Protein AF-A0A7S0MCA2-F1 (afdb_monomer)

Nearest PDB structures (foldseek):
  7a0g-assembly1_DDD  TM=4.389E-01  e=3.766E+00  Serratia marcescens
  7a0g-assembly1_HHH  TM=4.674E-01  e=3.990E+00  Serratia marcescens
  3tul-assembly5_B  TM=3.623E-01  e=2.823E+00  Salmonella enterica subsp. enterica serovar Typhimurium

Structure (mmCIF, N/CA/C/O backbone):
data_AF-A0A7S0MCA2-F1
#
_entry.id   AF-A0A7S0MCA2-F1
#
loop_
_atom_site.group_PDB
_atom_site.id
_atom_site.type_symbol
_atom_site.label_atom_id
_atom_site.label_alt_id
_atom_site.label_comp_id
_atom_site.label_asym_id
_atom_site.label_entity_id
_atom_site.label_seq_id
_atom_site.pdbx_PDB_ins_code
_atom_site.Cartn_x
_atom_site.Cartn_y
_atom_site.Cartn_z
_atom_site.occupancy
_atom_site.B_iso_or_equiv
_atom_site.auth_seq_id
_atom_site.auth_comp_id
_atom_site.auth_asym_id
_atom_site.auth_atom_id
_atom_site.pdbx_PDB_model_num
ATOM 1 N N . GLN A 1 1 ? 22.000 2.066 -23.999 1.00 53.53 1 GLN A N 1
ATOM 2 C CA . GLN A 1 1 ? 20.662 1.811 -23.410 1.00 53.53 1 GLN A CA 1
ATOM 3 C C . GLN A 1 1 ? 20.721 1.277 -21.974 1.00 53.53 1 GLN A C 1
ATOM 5 O O . GLN A 1 1 ? 19.883 1.700 -21.190 1.00 53.53 1 GLN A O 1
ATOM 10 N N . SER A 1 2 ? 21.703 0.448 -21.580 1.00 63.38 2 SER A N 1
ATOM 11 C CA . SER A 1 2 ? 21.711 -0.187 -20.243 1.00 63.38 2 SER A CA 1
ATOM 12 C C . SER A 1 2 ? 21.835 0.778 -19.054 1.00 63.38 2 SER A C 1
ATOM 14 O O . SER A 1 2 ? 21.139 0.603 -18.065 1.00 63.38 2 SER A O 1
ATOM 16 N N . HIS A 1 3 ? 22.626 1.852 -19.151 1.00 59.38 3 HIS A N 1
ATOM 17 C CA . HIS A 1 3 ? 22.835 2.763 -18.013 1.00 59.38 3 HIS A CA 1
ATOM 18 C C . HIS A 1 3 ? 21.582 3.565 -17.603 1.00 59.38 3 HIS A C 1
ATOM 20 O O . HIS A 1 3 ? 21.396 3.868 -16.427 1.00 59.38 3 HIS A O 1
ATOM 26 N N . ARG A 1 4 ? 20.698 3.903 -18.557 1.00 59.75 4 ARG A N 1
ATOM 27 C CA . ARG A 1 4 ? 19.414 4.561 -18.239 1.00 59.75 4 ARG A CA 1
ATOM 28 C C . ARG A 1 4 ? 18.444 3.591 -17.568 1.00 59.75 4 ARG A C 1
ATOM 30 O O . ARG A 1 4 ? 17.794 3.989 -16.613 1.00 59.75 4 ARG A O 1
ATOM 37 N N . ILE A 1 5 ? 18.407 2.343 -18.039 1.00 61.41 5 ILE A N 1
ATOM 38 C CA . ILE A 1 5 ? 17.565 1.276 -17.482 1.00 61.41 5 ILE A CA 1
ATOM 39 C C . ILE A 1 5 ? 18.000 0.955 -16.045 1.00 61.41 5 ILE A C 1
ATOM 41 O O . ILE A 1 5 ? 17.169 0.935 -15.146 1.00 61.41 5 ILE A O 1
ATOM 45 N N . PHE A 1 6 ? 19.308 0.833 -15.808 1.00 63.94 6 PHE A N 1
ATOM 46 C CA . PHE A 1 6 ? 19.867 0.595 -14.476 1.00 63.94 6 PHE A CA 1
ATOM 47 C C . PHE A 1 6 ? 19.553 1.732 -13.487 1.00 63.94 6 PHE A C 1
ATOM 49 O O . PHE A 1 6 ? 19.153 1.494 -12.351 1.00 63.94 6 PHE A O 1
ATOM 56 N N . LYS A 1 7 ? 19.673 2.995 -13.922 1.00 60.16 7 LYS A N 1
ATOM 57 C CA . LYS A 1 7 ? 19.308 4.149 -13.083 1.00 60.16 7 LYS A CA 1
ATOM 58 C C . LYS A 1 7 ? 17.810 4.221 -12.793 1.00 60.16 7 LYS A C 1
ATOM 60 O O . LYS A 1 7 ? 17.446 4.551 -11.667 1.00 60.16 7 LYS A O 1
ATOM 65 N N . SER A 1 8 ? 16.955 3.934 -13.780 1.00 61.09 8 SER A N 1
ATOM 66 C CA . SER A 1 8 ? 15.509 3.880 -13.545 1.00 61.09 8 SER A CA 1
ATOM 67 C C . SER A 1 8 ? 15.150 2.759 -12.578 1.00 61.09 8 SER A C 1
ATOM 69 O O . SER A 1 8 ? 14.371 2.991 -11.668 1.00 61.09 8 SER A O 1
ATOM 71 N N . GLU A 1 9 ? 15.779 1.592 -12.704 1.00 78.19 9 GLU A N 1
ATOM 72 C CA . GLU A 1 9 ? 15.561 0.455 -11.809 1.00 78.19 9 GLU A CA 1
ATOM 73 C C . GLU A 1 9 ? 15.936 0.795 -10.361 1.00 78.19 9 GLU A C 1
ATOM 75 O O . GLU A 1 9 ? 15.134 0.586 -9.453 1.00 78.19 9 GLU A O 1
ATOM 80 N N . LEU A 1 10 ? 17.105 1.407 -10.142 1.00 81.12 10 LEU A N 1
ATOM 81 C CA . LEU A 1 10 ? 17.538 1.825 -8.808 1.00 81.12 10 LEU A CA 1
ATOM 82 C C . LEU A 1 10 ? 16.597 2.874 -8.197 1.00 81.12 10 LEU A C 1
ATOM 84 O O . LEU A 1 10 ? 16.244 2.779 -7.022 1.00 81.12 10 LEU A O 1
ATOM 88 N N . ALA A 1 11 ? 16.166 3.860 -8.989 1.00 83.75 11 ALA A N 1
ATOM 89 C CA . ALA A 1 11 ? 15.225 4.880 -8.534 1.00 83.75 11 ALA A CA 1
ATOM 90 C C . ALA A 1 11 ? 13.852 4.278 -8.189 1.00 83.75 11 ALA A C 1
ATOM 92 O O . ALA A 1 11 ? 13.280 4.615 -7.153 1.00 83.75 11 ALA A O 1
ATOM 93 N N . THR A 1 12 ? 13.339 3.358 -9.011 1.00 83.62 12 THR A N 1
ATOM 94 C CA . THR A 1 12 ? 12.075 2.658 -8.748 1.00 83.62 12 THR A CA 1
ATOM 95 C C . THR A 1 12 ? 12.170 1.791 -7.495 1.00 83.62 12 THR A C 1
ATOM 97 O O . THR A 1 12 ? 11.260 1.843 -6.670 1.00 83.62 12 THR A O 1
ATOM 100 N N . ARG A 1 13 ? 13.280 1.065 -7.293 1.00 85.62 13 ARG A N 1
ATOM 101 C CA . ARG A 1 13 ? 13.533 0.284 -6.069 1.00 85.62 13 ARG A CA 1
ATOM 102 C C . ARG A 1 13 ? 13.569 1.179 -4.834 1.00 85.62 13 ARG A C 1
ATOM 104 O O . ARG A 1 13 ? 12.876 0.899 -3.865 1.00 85.62 13 ARG A O 1
ATOM 111 N N . ALA A 1 14 ? 14.299 2.295 -4.883 1.00 88.62 14 ALA A N 1
ATOM 112 C CA . ALA A 1 14 ? 14.367 3.239 -3.768 1.00 88.62 14 ALA A CA 1
ATOM 113 C C . ALA A 1 14 ? 12.988 3.828 -3.416 1.00 88.62 14 ALA A C 1
ATOM 115 O O . ALA A 1 14 ? 12.599 3.836 -2.249 1.00 88.62 14 ALA A O 1
ATOM 116 N N . LEU A 1 15 ? 12.222 4.275 -4.419 1.00 90.06 15 LEU A N 1
ATOM 117 C CA . LEU A 1 15 ? 10.869 4.809 -4.221 1.00 90.06 15 LEU A CA 1
ATOM 118 C C . LEU A 1 15 ? 9.911 3.757 -3.654 1.00 90.06 15 LEU A C 1
ATOM 120 O O . LEU A 1 15 ? 9.136 4.057 -2.748 1.00 90.06 15 LEU A O 1
ATOM 124 N N . SER A 1 16 ? 9.983 2.530 -4.166 1.00 89.50 16 SER A N 1
ATOM 125 C CA . SER A 1 16 ? 9.184 1.397 -3.703 1.00 89.50 16 SER A CA 1
ATOM 126 C C . SER A 1 16 ? 9.511 1.029 -2.250 1.00 89.50 16 SER A C 1
ATOM 128 O O . SER A 1 16 ? 8.599 0.864 -1.443 1.00 89.50 16 SER A O 1
ATOM 130 N N . THR A 1 17 ? 10.789 1.031 -1.862 1.00 91.88 17 THR A N 1
ATOM 131 C CA . THR A 1 17 ? 11.219 0.818 -0.470 1.00 91.88 17 THR A CA 1
ATOM 132 C C . THR A 1 17 ? 10.704 1.915 0.464 1.00 91.88 17 THR A C 1
ATOM 134 O O . THR A 1 17 ? 10.162 1.614 1.525 1.00 91.88 17 THR A O 1
ATOM 137 N N . VAL A 1 18 ? 10.816 3.192 0.080 1.00 93.00 18 VAL A N 1
ATOM 138 C CA . VAL A 1 18 ? 10.289 4.310 0.888 1.00 93.00 18 VAL A CA 1
ATOM 139 C C . VAL A 1 18 ? 8.773 4.196 1.059 1.00 93.00 18 VAL A C 1
ATOM 141 O O . VAL A 1 18 ? 8.264 4.346 2.171 1.00 93.00 18 VAL A O 1
ATOM 144 N N . HIS A 1 19 ? 8.051 3.889 -0.020 1.00 93.94 19 HIS A N 1
ATOM 145 C CA . HIS A 1 19 ? 6.610 3.652 0.021 1.00 93.94 19 HIS A CA 1
ATOM 146 C C . HIS A 1 19 ? 6.247 2.510 0.982 1.00 93.94 19 HIS A C 1
ATOM 148 O O . HIS A 1 19 ? 5.382 2.697 1.841 1.00 93.94 19 HIS A O 1
ATOM 154 N N . ALA A 1 20 ? 6.940 1.373 0.888 1.00 93.44 20 ALA A N 1
ATOM 155 C CA . ALA A 1 20 ? 6.716 0.215 1.747 1.00 93.44 20 ALA A CA 1
ATOM 156 C C . ALA A 1 20 ? 6.893 0.557 3.234 1.00 93.44 20 ALA A C 1
ATOM 158 O O . ALA A 1 20 ? 6.032 0.216 4.045 1.00 93.44 20 ALA A O 1
ATOM 159 N N . ILE A 1 21 ? 7.948 1.301 3.595 1.00 94.62 21 ILE A N 1
ATOM 160 C CA . ILE A 1 21 ? 8.180 1.751 4.979 1.00 94.62 21 ILE A CA 1
ATOM 161 C C . ILE A 1 21 ? 7.014 2.610 5.472 1.00 94.62 21 ILE A C 1
ATOM 163 O O . ILE A 1 21 ? 6.462 2.350 6.543 1.00 94.62 21 ILE A O 1
ATOM 167 N N . ILE A 1 22 ? 6.621 3.623 4.694 1.00 94.75 22 ILE A N 1
ATOM 168 C CA . ILE A 1 22 ? 5.549 4.556 5.069 1.00 94.75 22 ILE A CA 1
ATOM 169 C C . ILE A 1 22 ? 4.227 3.806 5.271 1.00 94.75 22 ILE A C 1
ATOM 171 O O . ILE A 1 22 ? 3.518 4.055 6.249 1.00 94.75 22 ILE A O 1
ATOM 175 N N . CYS A 1 23 ? 3.904 2.876 4.375 1.00 93.50 23 CYS A N 1
ATOM 176 C CA . CYS A 1 23 ? 2.636 2.154 4.400 1.00 93.50 23 CYS A CA 1
ATOM 177 C C . CYS A 1 23 ? 2.593 1.098 5.498 1.00 93.50 23 CYS A C 1
ATOM 179 O O . CYS A 1 23 ? 1.593 1.024 6.207 1.00 93.50 23 CYS A O 1
ATOM 181 N N . CYS A 1 24 ? 3.683 0.358 5.713 1.00 94.69 24 CYS A N 1
ATOM 182 C CA . CYS A 1 24 ? 3.781 -0.593 6.819 1.00 94.69 24 CYS A CA 1
ATOM 183 C C . CYS A 1 24 ? 3.701 0.117 8.170 1.00 94.69 24 CYS A C 1
ATOM 185 O O . CYS A 1 24 ? 2.961 -0.322 9.050 1.00 94.69 24 CYS A O 1
ATOM 187 N N . PHE A 1 25 ? 4.399 1.247 8.325 1.00 95.25 25 PHE A N 1
ATOM 188 C CA . PHE A 1 25 ? 4.308 2.059 9.537 1.00 95.25 25 PHE A CA 1
ATOM 189 C C . PHE A 1 25 ? 2.879 2.558 9.766 1.00 95.25 25 PHE A C 1
ATOM 191 O O . PHE A 1 25 ? 2.336 2.414 10.860 1.00 95.25 25 PHE A O 1
ATOM 198 N N . GLY A 1 26 ? 2.246 3.109 8.731 1.00 95.12 26 GLY A N 1
ATOM 199 C CA . GLY A 1 26 ? 0.877 3.602 8.810 1.00 95.12 26 GLY A CA 1
ATOM 200 C C . GLY A 1 26 ? -0.151 2.520 9.117 1.00 95.12 26 GLY A C 1
ATOM 201 O O . GLY A 1 26 ? -1.028 2.718 9.962 1.00 95.12 26 GLY A O 1
ATOM 202 N N . ALA A 1 27 ? -0.022 1.359 8.478 1.00 95.31 27 ALA A N 1
ATOM 203 C CA . ALA A 1 27 ? -0.866 0.197 8.710 1.00 95.31 27 ALA A CA 1
ATOM 204 C C . ALA A 1 27 ? -0.708 -0.335 10.137 1.00 95.31 27 ALA A C 1
ATOM 206 O O . ALA A 1 27 ? -1.709 -0.476 10.838 1.00 95.31 27 ALA A O 1
ATOM 207 N N . ALA A 1 28 ? 0.528 -0.541 10.602 1.00 95.38 28 ALA A N 1
ATOM 208 C CA . ALA A 1 28 ? 0.805 -0.976 11.969 1.00 95.38 28 ALA A CA 1
ATOM 209 C C . ALA A 1 28 ? 0.263 0.032 12.991 1.00 95.38 28 ALA A C 1
ATOM 211 O O . ALA A 1 28 ? -0.471 -0.343 13.904 1.00 95.38 28 ALA A O 1
ATOM 212 N N . ARG A 1 29 ? 0.542 1.329 12.803 1.00 94.81 29 ARG A N 1
ATOM 213 C CA . ARG A 1 29 ? 0.018 2.399 13.664 1.00 94.81 29 ARG A CA 1
ATOM 214 C C . ARG A 1 29 ? -1.502 2.335 13.760 1.00 94.81 29 ARG A C 1
ATOM 216 O O . ARG A 1 29 ? -2.045 2.449 14.852 1.00 94.81 29 ARG A O 1
ATOM 223 N N . THR A 1 30 ? -2.181 2.168 12.630 1.00 94.19 30 THR A N 1
ATOM 224 C CA . THR A 1 30 ? -3.644 2.132 12.596 1.00 94.19 30 THR A CA 1
ATOM 225 C C . THR A 1 30 ? -4.176 0.881 13.300 1.00 94.19 30 THR A C 1
ATOM 227 O O . THR A 1 30 ? -5.029 1.000 14.170 1.00 94.19 30 THR A O 1
ATOM 230 N N . LEU A 1 31 ? -3.631 -0.300 13.004 1.00 94.31 31 LEU A N 1
ATOM 231 C CA . LEU A 1 31 ? -4.092 -1.563 13.591 1.00 94.31 31 LEU A CA 1
ATOM 232 C C . LEU A 1 31 ? -3.867 -1.647 15.107 1.00 94.31 31 LEU A C 1
ATOM 234 O O . LEU A 1 31 ? -4.722 -2.173 15.815 1.00 94.31 31 LEU A O 1
ATOM 238 N N . TYR A 1 32 ? -2.740 -1.137 15.612 1.00 93.56 32 TYR A N 1
ATOM 239 C CA . TYR A 1 32 ? -2.402 -1.242 17.035 1.00 93.56 32 TYR A CA 1
ATOM 240 C C . TYR A 1 32 ? -2.953 -0.100 17.894 1.00 93.56 32 TYR A C 1
ATOM 242 O O . TYR A 1 32 ? -3.158 -0.297 19.093 1.00 93.56 32 TYR A O 1
ATOM 250 N N . LEU A 1 33 ? -3.179 1.089 17.323 1.00 94.00 33 LEU A N 1
ATOM 251 C CA . LEU A 1 33 ? -3.612 2.261 18.094 1.00 94.00 33 LEU A CA 1
ATOM 252 C C . LEU A 1 33 ? -5.091 2.612 17.902 1.00 94.00 33 LEU A C 1
ATOM 254 O O . LEU A 1 33 ? -5.674 3.230 18.792 1.00 94.00 33 LEU A O 1
ATOM 258 N N . ASP A 1 34 ? -5.717 2.216 16.792 1.00 91.50 34 ASP A N 1
ATOM 259 C CA . ASP A 1 34 ? -7.129 2.494 16.524 1.00 91.50 34 ASP A CA 1
ATOM 260 C C . ASP A 1 34 ? -8.011 1.306 16.926 1.00 91.50 34 ASP A C 1
ATOM 262 O O . ASP A 1 34 ? -8.417 0.472 16.113 1.00 91.50 34 ASP A O 1
ATOM 266 N N . LYS A 1 35 ? -8.302 1.214 18.230 1.00 88.75 35 LYS A N 1
ATOM 267 C CA . LYS A 1 35 ? -9.080 0.104 18.806 1.00 88.75 35 LYS A CA 1
ATOM 268 C C . LYS A 1 35 ? -10.450 -0.066 18.151 1.00 88.75 35 LYS A C 1
ATOM 270 O O . LYS A 1 35 ? -10.944 -1.191 18.096 1.00 88.75 35 LYS A O 1
ATOM 275 N N . ALA A 1 36 ? -11.041 1.003 17.621 1.00 86.75 36 ALA A N 1
ATOM 276 C CA . ALA A 1 36 ? -12.359 0.939 17.007 1.00 86.75 36 ALA A CA 1
ATOM 277 C C . ALA A 1 36 ? -12.376 0.042 15.755 1.00 86.75 36 ALA A C 1
ATOM 279 O O . ALA A 1 36 ? -13.338 -0.696 15.550 1.00 86.75 36 ALA A O 1
ATOM 280 N N . LEU A 1 37 ? -11.273 -0.008 14.995 1.00 89.44 37 LEU A N 1
ATOM 281 C CA . LEU A 1 37 ? -11.121 -0.944 13.872 1.00 89.44 37 LEU A CA 1
ATOM 282 C C . LEU A 1 37 ? -11.040 -2.409 14.313 1.00 89.44 37 LEU A C 1
ATOM 284 O O . LEU A 1 37 ? -11.386 -3.293 13.540 1.00 89.44 37 LEU A O 1
ATOM 288 N N . SER A 1 38 ? -10.564 -2.688 15.528 1.00 88.62 38 SER A N 1
ATOM 289 C CA . SER A 1 38 ? -10.541 -4.058 16.062 1.00 88.62 38 SER A CA 1
ATOM 290 C C . SER A 1 38 ? -11.900 -4.499 16.612 1.00 88.62 38 SER A C 1
ATOM 292 O O . SER A 1 38 ? -12.190 -5.690 16.640 1.00 88.62 38 SER A O 1
ATOM 294 N N . THR A 1 39 ? -12.734 -3.545 17.040 1.00 90.94 39 THR A N 1
ATOM 295 C CA . THR A 1 39 ? -14.091 -3.808 17.539 1.00 90.94 39 THR A CA 1
ATOM 296 C C . THR A 1 39 ? -15.078 -4.054 16.398 1.00 90.94 39 THR A C 1
ATOM 298 O O . THR A 1 39 ? -15.917 -4.942 16.508 1.00 90.94 39 THR A O 1
ATOM 301 N N . ASP A 1 40 ? -14.958 -3.312 15.295 1.00 90.88 40 ASP A N 1
ATOM 302 C CA . ASP A 1 40 ? -15.714 -3.543 14.061 1.00 90.88 40 ASP A CA 1
ATOM 303 C C . ASP A 1 40 ? -14.776 -3.438 12.851 1.00 90.88 40 ASP A C 1
ATOM 305 O O . ASP A 1 40 ? -14.493 -2.360 12.324 1.00 90.88 40 ASP A O 1
ATOM 309 N N . SER A 1 41 ? -14.274 -4.593 12.416 1.00 90.50 41 SER A N 1
ATOM 310 C CA . SER A 1 41 ? -13.267 -4.701 11.357 1.00 90.50 41 SER A CA 1
ATOM 311 C C . SER A 1 41 ? -13.813 -4.479 9.947 1.00 90.50 41 SER A C 1
ATOM 313 O O . SER A 1 41 ? -13.036 -4.255 9.011 1.00 90.50 41 SER A O 1
ATOM 315 N N . LEU A 1 42 ? -15.134 -4.543 9.766 1.00 91.38 42 LEU A N 1
ATOM 316 C CA . LEU A 1 42 ? -15.768 -4.456 8.453 1.00 91.38 42 LEU A CA 1
ATOM 317 C C . LEU A 1 42 ? -16.219 -3.034 8.145 1.00 91.38 42 LEU A C 1
ATOM 319 O O . LEU A 1 42 ? -15.945 -2.536 7.049 1.00 91.38 42 LEU A O 1
ATOM 323 N N . TRP A 1 43 ? -16.887 -2.380 9.092 1.00 92.44 43 TRP A N 1
ATOM 324 C CA . TRP A 1 43 ? -17.597 -1.128 8.822 1.00 92.44 43 TRP A CA 1
ATOM 325 C C . TRP A 1 43 ? -16.946 0.086 9.457 1.00 92.44 43 TRP A C 1
ATOM 327 O O . TRP A 1 43 ? -17.203 1.206 9.015 1.00 92.44 43 TRP A O 1
ATOM 337 N N . HIS A 1 44 ? -16.079 -0.107 10.450 1.00 91.62 44 HIS A N 1
ATOM 338 C CA . HIS A 1 44 ? -15.399 1.022 11.052 1.00 91.62 44 HIS A CA 1
ATOM 339 C C . HIS A 1 44 ? -14.329 1.595 10.120 1.00 91.62 44 HIS A C 1
ATOM 341 O O . HIS A 1 44 ? -13.665 0.892 9.348 1.00 91.62 44 HIS A O 1
ATOM 347 N N . SER A 1 45 ? -14.163 2.911 10.203 1.00 91.88 45 SER A N 1
ATOM 348 C CA . SER A 1 45 ? -13.244 3.665 9.365 1.00 91.88 45 SER A CA 1
ATOM 349 C C . SER A 1 45 ? -12.322 4.514 10.233 1.00 91.88 45 SER A C 1
ATOM 351 O O . SER A 1 45 ? -12.661 4.911 11.340 1.00 91.88 45 SER A O 1
ATOM 353 N N . SER A 1 46 ? -11.136 4.797 9.711 1.00 93.69 46 SER A N 1
ATOM 354 C CA . SER A 1 46 ? -10.094 5.560 10.391 1.00 93.69 46 SER A CA 1
ATOM 355 C C . SER A 1 46 ? -9.527 6.598 9.441 1.00 93.69 46 SER A C 1
ATOM 357 O O . SER A 1 46 ? -9.128 6.270 8.318 1.00 93.69 46 SER A O 1
ATOM 359 N N . GLN A 1 47 ? -9.481 7.855 9.880 1.00 92.56 47 GLN A N 1
ATOM 360 C CA . GLN A 1 47 ? -8.878 8.942 9.105 1.00 92.56 47 GLN A CA 1
ATOM 361 C C . GLN A 1 47 ? -7.381 8.710 8.886 1.00 92.56 47 GLN A C 1
ATOM 363 O O . GLN A 1 47 ? -6.855 9.018 7.819 1.00 92.56 47 GLN A O 1
ATOM 368 N N . VAL A 1 48 ? -6.716 8.095 9.867 1.00 93.06 48 VAL A N 1
ATOM 369 C CA . VAL A 1 48 ? -5.308 7.705 9.773 1.00 93.06 48 VAL A CA 1
ATOM 370 C C . VAL A 1 48 ? -5.128 6.681 8.657 1.00 93.06 48 VAL A C 1
ATOM 372 O O . VAL A 1 48 ? -4.307 6.898 7.769 1.00 93.06 48 VAL A O 1
ATOM 375 N N . ALA A 1 49 ? -5.930 5.611 8.649 1.00 93.94 49 ALA A N 1
ATOM 376 C CA . ALA A 1 49 ? -5.878 4.614 7.579 1.00 93.94 49 ALA A CA 1
ATOM 377 C C . ALA A 1 49 ? -6.102 5.259 6.205 1.00 93.94 49 ALA A C 1
ATOM 379 O O . ALA A 1 49 ? -5.342 5.004 5.277 1.00 93.94 49 ALA A O 1
ATOM 380 N N . ARG A 1 50 ? -7.088 6.161 6.083 1.00 94.19 50 ARG A N 1
ATOM 381 C CA . ARG A 1 50 ? -7.379 6.871 4.822 1.00 94.19 50 ARG A CA 1
ATOM 382 C C . ARG A 1 50 ? -6.195 7.677 4.322 1.00 94.19 50 ARG A C 1
ATOM 384 O O . ARG A 1 50 ? -5.947 7.685 3.119 1.00 94.19 50 ARG A O 1
ATOM 391 N N . PHE A 1 51 ? -5.471 8.340 5.218 1.00 94.75 51 PHE A N 1
ATOM 392 C CA . PHE A 1 51 ? -4.276 9.092 4.855 1.00 94.75 51 PHE A CA 1
ATOM 393 C C . PHE A 1 51 ? -3.216 8.172 4.230 1.00 94.75 51 PHE A C 1
ATOM 395 O O . PHE A 1 51 ? -2.769 8.422 3.111 1.00 94.75 51 PHE A O 1
ATOM 402 N N . TYR A 1 52 ? -2.888 7.052 4.880 1.00 95.12 52 TYR A N 1
ATOM 403 C CA . TYR A 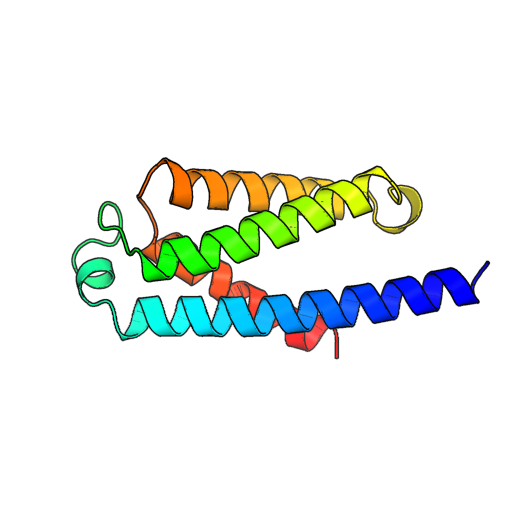1 52 ? -1.900 6.100 4.355 1.00 95.12 52 TYR A CA 1
ATOM 404 C C . TYR A 1 52 ? -2.376 5.349 3.102 1.00 95.12 52 TYR A C 1
ATOM 406 O O . TYR A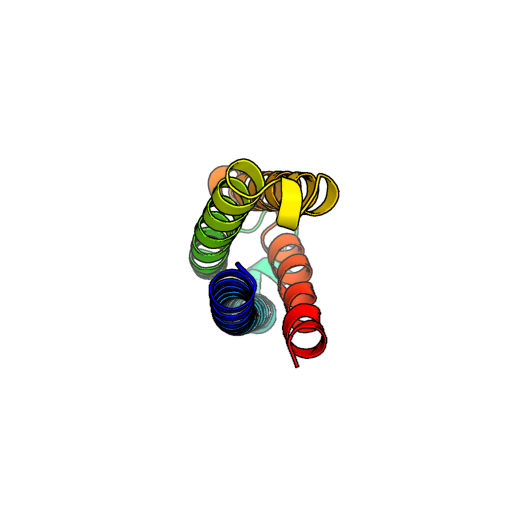 1 52 ? -1.591 5.123 2.177 1.00 95.12 52 TYR A O 1
ATOM 414 N N . PHE A 1 53 ? -3.666 5.025 3.008 1.00 95.50 53 PHE A N 1
ATOM 415 C CA . PHE A 1 53 ? -4.251 4.471 1.786 1.00 95.50 53 PHE A CA 1
ATOM 416 C C . PHE A 1 53 ? -4.177 5.466 0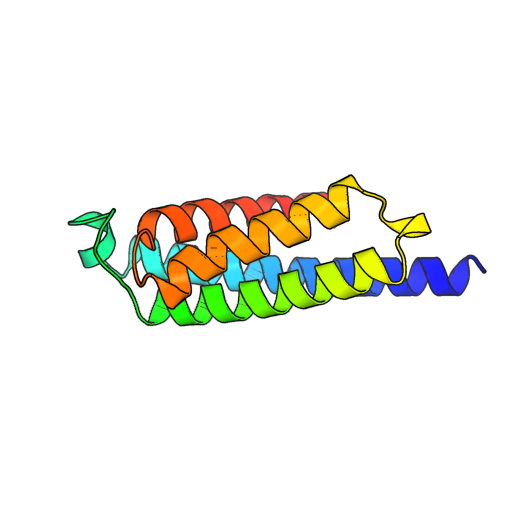.629 1.00 95.50 53 PHE A C 1
ATOM 418 O O . PHE A 1 53 ? -3.882 5.062 -0.487 1.00 95.50 53 PHE A O 1
ATOM 425 N N . SER A 1 54 ? -4.364 6.763 0.881 1.00 94.81 54 SER A N 1
ATOM 426 C CA . SER A 1 54 ? -4.241 7.801 -0.153 1.00 94.81 54 SER A CA 1
ATOM 427 C C . SER A 1 54 ? -2.813 7.902 -0.695 1.00 94.81 54 SER A C 1
ATOM 429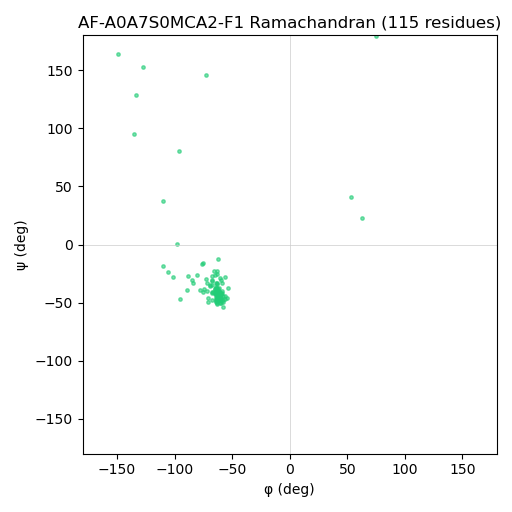 O O . SER A 1 54 ? -2.623 7.995 -1.906 1.00 94.81 54 SER A O 1
ATOM 431 N N . ILE A 1 55 ? -1.803 7.805 0.179 1.00 94.62 55 ILE A N 1
ATOM 432 C CA . ILE A 1 55 ? -0.392 7.717 -0.237 1.00 94.62 55 ILE A CA 1
ATOM 433 C C . ILE A 1 55 ? -0.177 6.486 -1.125 1.00 94.62 55 ILE A C 1
ATOM 435 O O . ILE A 1 55 ? 0.485 6.564 -2.159 1.00 94.62 55 ILE A O 1
ATOM 439 N N . SER A 1 56 ? -0.774 5.357 -0.746 1.00 94.69 56 SER A N 1
ATOM 440 C CA . SER A 1 56 ? -0.656 4.106 -1.493 1.00 94.69 56 SER A CA 1
ATOM 441 C C . SER A 1 56 ? -1.346 4.163 -2.853 1.00 94.69 56 SER A C 1
ATOM 443 O O . SER A 1 56 ? -0.763 3.756 -3.852 1.00 94.69 56 SER A O 1
ATOM 445 N N . ILE A 1 57 ? -2.538 4.757 -2.931 1.00 95.31 57 ILE A N 1
ATOM 446 C CA . ILE A 1 57 ? -3.236 5.035 -4.193 1.00 95.31 57 ILE A CA 1
ATOM 447 C C . ILE A 1 57 ? -2.350 5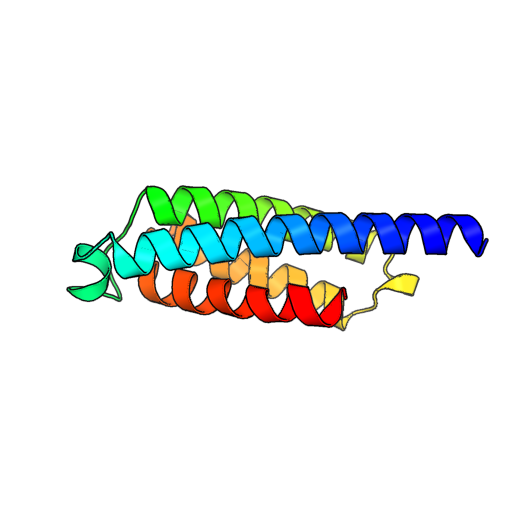.873 -5.119 1.00 95.31 57 ILE A C 1
ATOM 449 O O . ILE A 1 57 ? -2.197 5.524 -6.287 1.00 95.31 57 ILE A O 1
ATOM 453 N N . ALA A 1 58 ? -1.725 6.939 -4.610 1.00 94.69 58 ALA A N 1
ATOM 454 C CA . ALA A 1 58 ? -0.821 7.766 -5.409 1.00 94.69 58 ALA A CA 1
ATOM 455 C C . ALA A 1 58 ? 0.391 6.966 -5.922 1.00 94.69 58 ALA A C 1
ATOM 457 O O . ALA A 1 58 ? 0.766 7.097 -7.088 1.00 94.69 58 ALA A O 1
ATOM 458 N N . HIS A 1 59 ? 0.966 6.095 -5.085 1.00 93.69 59 HIS A N 1
ATOM 459 C CA . HIS A 1 59 ? 2.061 5.212 -5.487 1.00 93.6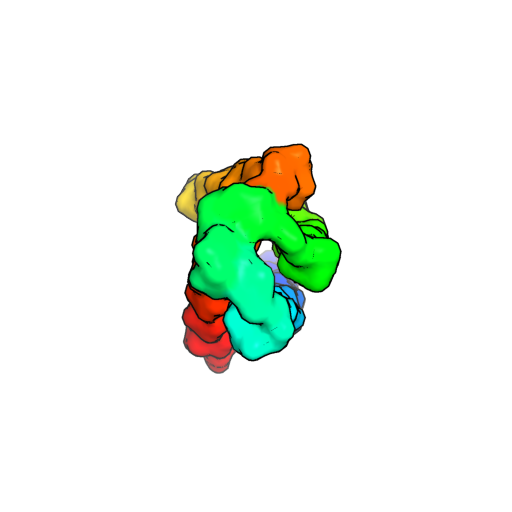9 59 HIS A CA 1
ATOM 460 C C . HIS A 1 59 ? 1.641 4.227 -6.589 1.00 93.69 59 HIS A C 1
ATOM 462 O O . HIS A 1 59 ? 2.295 4.166 -7.630 1.00 93.69 59 HIS A O 1
ATOM 468 N N . TYR A 1 60 ? 0.526 3.506 -6.422 1.00 93.75 60 TYR A N 1
ATOM 469 C CA . TYR A 1 60 ? 0.055 2.555 -7.436 1.00 93.75 60 TYR A CA 1
ATOM 470 C C . TYR A 1 60 ? -0.413 3.238 -8.721 1.00 93.75 60 TYR A C 1
ATOM 472 O 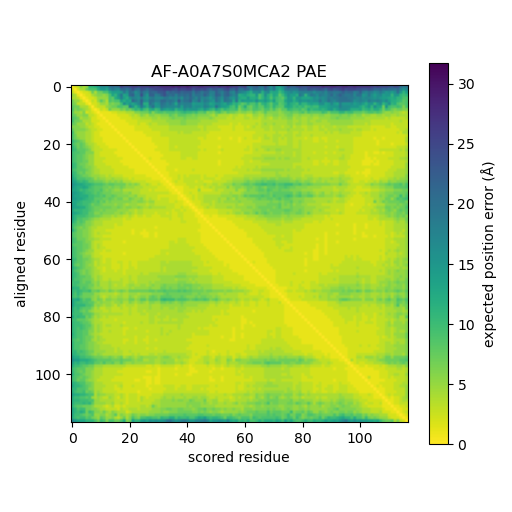O . TYR A 1 60 ? -0.231 2.674 -9.797 1.00 93.75 60 TYR A O 1
ATOM 480 N N . ALA A 1 61 ? -0.943 4.463 -8.652 1.00 94.88 61 ALA A N 1
ATOM 481 C CA . ALA A 1 61 ? -1.216 5.266 -9.843 1.00 94.88 61 ALA A CA 1
ATOM 482 C C . ALA A 1 61 ? 0.083 5.602 -10.599 1.00 94.88 61 ALA A C 1
ATOM 484 O O . ALA A 1 61 ? 0.137 5.485 -11.823 1.00 94.88 61 ALA A O 1
ATOM 485 N N . GLY A 1 62 ? 1.156 5.941 -9.878 1.00 92.81 62 GLY A N 1
ATOM 486 C CA . GLY A 1 62 ? 2.493 6.093 -10.457 1.00 92.81 62 GLY A CA 1
ATOM 487 C C . GLY A 1 62 ? 3.000 4.802 -11.107 1.00 92.81 62 GLY A C 1
ATOM 488 O O . GLY A 1 62 ? 3.442 4.827 -12.256 1.00 92.81 62 GLY A O 1
ATOM 489 N N . ASN A 1 63 ? 2.866 3.663 -10.419 1.00 90.69 63 ASN A N 1
ATOM 490 C CA . ASN A 1 63 ? 3.241 2.351 -10.958 1.00 90.69 63 ASN A CA 1
ATOM 491 C C . ASN A 1 63 ? 2.426 1.990 -12.201 1.00 90.69 63 ASN A C 1
ATOM 493 O O . ASN A 1 63 ? 2.984 1.442 -13.144 1.00 90.69 63 ASN A O 1
ATOM 497 N N . LEU A 1 64 ? 1.140 2.340 -12.240 1.00 93.75 64 LEU A N 1
ATOM 498 C CA . LEU A 1 64 ? 0.275 2.133 -13.398 1.00 93.75 64 LEU A CA 1
ATOM 499 C C . LEU A 1 64 ? 0.771 2.925 -14.615 1.00 93.75 64 LEU A C 1
ATOM 501 O O . LEU A 1 64 ? 0.878 2.370 -15.708 1.00 93.75 64 LEU A O 1
ATOM 505 N N . ILE A 1 65 ? 1.124 4.200 -14.426 1.00 92.81 65 ILE A N 1
ATOM 506 C CA . ILE A 1 65 ? 1.688 5.043 -15.491 1.00 92.81 65 ILE A CA 1
ATOM 507 C C . ILE A 1 65 ? 3.028 4.472 -15.968 1.00 92.81 65 ILE A C 1
ATOM 509 O O . ILE A 1 65 ? 3.239 4.328 -17.173 1.00 92.81 65 ILE A O 1
ATOM 513 N N . LEU A 1 66 ? 3.920 4.099 -15.044 1.00 89.38 66 LEU A N 1
ATOM 514 C CA . LEU A 1 66 ? 5.207 3.483 -15.379 1.00 89.38 66 LEU A CA 1
ATOM 515 C C . LEU A 1 66 ? 5.021 2.166 -16.139 1.00 89.38 66 LEU A C 1
ATOM 517 O O . LEU A 1 66 ? 5.663 1.961 -17.166 1.00 89.38 66 LEU A O 1
ATOM 521 N N . ALA A 1 67 ? 4.108 1.308 -15.687 1.00 89.81 67 ALA A N 1
ATOM 522 C CA . ALA A 1 67 ? 3.782 0.044 -16.334 1.00 89.81 67 ALA A CA 1
ATOM 523 C C . ALA A 1 67 ? 3.214 0.248 -17.744 1.00 89.81 67 ALA A C 1
ATOM 525 O O . ALA A 1 67 ? 3.539 -0.516 -18.648 1.00 89.81 67 ALA A O 1
ATOM 526 N N . ALA A 1 68 ? 2.396 1.284 -17.953 1.00 90.00 68 ALA A N 1
ATOM 527 C CA . ALA A 1 68 ? 1.828 1.604 -19.259 1.00 90.00 68 ALA A CA 1
ATOM 528 C C . ALA A 1 68 ? 2.884 2.153 -20.232 1.00 90.00 68 ALA A C 1
ATOM 530 O O . ALA A 1 68 ? 2.971 1.704 -21.374 1.00 90.00 68 ALA A O 1
ATOM 531 N N . VAL A 1 69 ? 3.722 3.095 -19.785 1.00 90.62 69 VAL A N 1
ATOM 532 C CA . VAL A 1 69 ? 4.747 3.741 -20.628 1.00 90.62 69 VAL A CA 1
ATOM 533 C C . VAL A 1 69 ? 5.930 2.808 -20.894 1.00 90.62 69 VAL A C 1
ATOM 535 O O . VAL A 1 69 ? 6.477 2.779 -21.996 1.00 90.62 69 VAL A O 1
ATOM 538 N N . MET A 1 70 ? 6.328 2.018 -19.897 1.00 89.31 70 MET A N 1
ATOM 539 C CA . MET A 1 70 ? 7.473 1.107 -19.947 1.00 89.31 70 MET A CA 1
ATOM 540 C C . MET A 1 70 ? 7.030 -0.361 -19.958 1.00 89.31 70 MET A C 1
ATOM 542 O O . MET A 1 70 ? 7.700 -1.225 -19.392 1.00 89.31 70 MET A O 1
ATOM 546 N N . PHE A 1 71 ? 5.925 -0.669 -20.643 1.00 88.25 71 PHE A N 1
ATOM 547 C CA . PHE A 1 71 ? 5.325 -2.009 -20.659 1.00 88.25 71 PHE A CA 1
ATOM 548 C C . PHE A 1 71 ? 6.301 -3.120 -21.058 1.00 88.25 71 PHE A C 1
ATOM 550 O O . PHE A 1 71 ? 6.291 -4.197 -20.473 1.00 88.25 71 PHE A O 1
ATOM 557 N N . ARG A 1 72 ? 7.206 -2.852 -22.009 1.00 86.75 72 ARG A N 1
ATOM 558 C CA . ARG A 1 72 ? 8.246 -3.814 -22.415 1.00 86.75 72 ARG A CA 1
ATOM 559 C C . ARG A 1 72 ? 9.233 -4.173 -21.297 1.00 86.75 72 ARG A C 1
ATOM 561 O O . ARG A 1 72 ? 9.835 -5.234 -21.376 1.00 86.75 72 ARG A O 1
ATOM 568 N N . ALA A 1 73 ? 9.425 -3.298 -20.309 1.00 84.12 73 ALA A N 1
ATOM 569 C CA . ALA A 1 73 ? 10.335 -3.526 -19.189 1.00 84.12 73 ALA A CA 1
ATOM 570 C C . ALA A 1 73 ? 9.642 -4.225 -18.007 1.00 84.12 73 ALA A C 1
ATOM 572 O O . ALA A 1 73 ? 10.241 -5.100 -17.394 1.00 84.12 73 ALA A O 1
ATOM 573 N N . TYR A 1 74 ? 8.391 -3.859 -17.706 1.00 83.44 74 TYR A N 1
ATOM 574 C CA . TYR A 1 74 ? 7.677 -4.346 -16.514 1.00 83.44 74 TYR A CA 1
ATOM 575 C C . TYR A 1 74 ? 6.668 -5.474 -16.790 1.00 83.44 74 TYR A C 1
ATOM 577 O O . TYR A 1 74 ? 6.406 -6.302 -15.920 1.00 83.44 74 TYR A O 1
ATOM 585 N N . GLY A 1 75 ? 6.101 -5.532 -17.996 1.00 87.50 75 GLY A N 1
ATOM 586 C CA . GLY A 1 75 ? 5.166 -6.573 -18.418 1.00 87.50 75 GLY A CA 1
ATOM 587 C C . GLY A 1 75 ? 3.747 -6.467 -17.842 1.00 87.50 75 GLY A C 1
ATOM 588 O O . GLY A 1 75 ? 3.400 -5.576 -17.065 1.00 87.50 75 GLY A O 1
ATOM 589 N N . ALA A 1 76 ? 2.899 -7.416 -18.250 1.00 89.12 76 ALA A N 1
ATOM 590 C CA . ALA A 1 76 ? 1.467 -7.421 -17.943 1.00 89.12 76 ALA A CA 1
ATOM 591 C C . ALA A 1 76 ? 1.147 -7.690 -16.465 1.00 89.12 76 ALA A C 1
ATOM 593 O O . ALA A 1 76 ? 0.206 -7.108 -15.934 1.00 89.12 76 ALA A O 1
ATOM 594 N N . LEU A 1 77 ? 1.922 -8.543 -15.788 1.00 88.25 77 LEU A N 1
ATOM 595 C CA . LEU A 1 77 ? 1.669 -8.884 -14.383 1.00 88.25 77 LEU A CA 1
ATOM 596 C C . LEU A 1 77 ? 1.827 -7.668 -13.467 1.00 88.25 77 LEU A C 1
ATOM 598 O O . LEU A 1 77 ? 0.991 -7.450 -12.594 1.00 88.25 77 LEU A O 1
ATOM 602 N N . PHE A 1 78 ? 2.847 -6.840 -13.709 1.00 86.94 78 PHE A N 1
ATOM 603 C CA . PHE A 1 78 ? 3.054 -5.603 -12.958 1.00 86.94 78 PHE A CA 1
ATOM 604 C C . PHE A 1 78 ? 1.918 -4.596 -13.197 1.00 86.94 78 PHE A C 1
ATOM 606 O O . PHE A 1 78 ? 1.440 -3.962 -12.259 1.00 86.94 78 PHE A O 1
ATOM 613 N N . LEU A 1 79 ? 1.421 -4.509 -14.436 1.00 89.50 79 LEU A N 1
ATOM 614 C CA . LEU A 1 79 ? 0.268 -3.676 -14.782 1.00 89.50 79 LEU A CA 1
ATOM 615 C C . LEU A 1 79 ? -1.013 -4.133 -14.063 1.00 89.50 79 LEU A C 1
ATOM 617 O O . LEU A 1 79 ? -1.718 -3.314 -13.476 1.00 89.50 79 LEU A O 1
ATOM 621 N N . VAL A 1 80 ? -1.305 -5.437 -14.086 1.00 92.06 80 VAL A N 1
ATOM 622 C CA . VAL A 1 80 ? -2.475 -6.020 -13.407 1.00 92.06 80 VAL A CA 1
ATOM 623 C C . VAL A 1 80 ? -2.376 -5.832 -11.897 1.00 92.06 80 VAL A C 1
ATOM 625 O O . VAL A 1 80 ? -3.365 -5.457 -11.273 1.00 92.06 80 VAL A O 1
ATOM 628 N N . HIS A 1 81 ? -1.191 -6.026 -11.316 1.00 90.12 81 HIS A N 1
ATOM 629 C CA . HIS A 1 81 ? -0.945 -5.747 -9.904 1.00 90.12 81 HIS A CA 1
ATOM 630 C C . HIS A 1 81 ? -1.244 -4.279 -9.567 1.00 90.12 81 HIS A C 1
ATOM 632 O O . HIS A 1 81 ? -2.024 -4.017 -8.654 1.00 90.12 81 HIS A O 1
ATOM 638 N N . ALA A 1 82 ? -0.713 -3.323 -10.339 1.00 91.12 82 ALA A N 1
ATOM 639 C CA . ALA A 1 82 ? -0.969 -1.900 -10.114 1.00 91.12 82 ALA A CA 1
ATOM 640 C C . ALA A 1 82 ? -2.468 -1.555 -10.199 1.00 91.12 82 ALA A C 1
ATOM 642 O O . ALA A 1 82 ? -2.978 -0.830 -9.345 1.00 91.12 82 ALA A O 1
ATOM 643 N N . LEU A 1 83 ? -3.192 -2.111 -11.178 1.00 94.06 83 LEU A N 1
ATOM 644 C CA . LEU A 1 83 ? -4.642 -1.929 -11.315 1.00 94.06 83 LEU A CA 1
ATOM 645 C C . LEU A 1 83 ? -5.421 -2.520 -10.134 1.00 94.06 83 LEU A C 1
ATOM 647 O O . LEU A 1 83 ? -6.299 -1.853 -9.584 1.00 94.06 83 LEU A O 1
ATOM 651 N N . ALA A 1 84 ? -5.105 -3.753 -9.736 1.00 93.56 84 ALA A N 1
ATOM 652 C CA . ALA A 1 84 ? -5.780 -4.438 -8.639 1.00 93.56 84 ALA A CA 1
ATOM 653 C C . ALA A 1 84 ? -5.568 -3.707 -7.306 1.00 93.56 84 ALA A C 1
ATOM 655 O O . ALA A 1 84 ? -6.535 -3.455 -6.585 1.00 93.56 84 ALA A O 1
ATOM 656 N N . SER A 1 85 ? -4.330 -3.299 -7.013 1.00 92.69 85 SER A N 1
ATOM 657 C CA . SER A 1 85 ? -3.990 -2.553 -5.798 1.00 92.69 85 SER A CA 1
ATOM 658 C C . SER A 1 85 ? -4.669 -1.184 -5.760 1.00 92.69 85 SER A C 1
ATOM 660 O O . SER A 1 85 ? -5.238 -0.799 -4.735 1.00 92.69 85 SER A O 1
ATOM 662 N N . LEU A 1 86 ? -4.690 -0.468 -6.891 1.00 94.56 86 LEU A N 1
ATOM 663 C CA . LEU A 1 86 ? -5.381 0.816 -7.004 1.00 94.56 86 LEU A CA 1
ATOM 664 C C . LEU A 1 86 ? -6.888 0.664 -6.752 1.00 94.56 86 LEU A C 1
ATOM 666 O O . LEU A 1 86 ? -7.464 1.444 -5.991 1.00 94.56 86 LEU A O 1
ATOM 670 N N . ALA A 1 87 ? -7.522 -0.350 -7.347 1.00 94.12 87 ALA A N 1
ATOM 671 C CA . ALA A 1 87 ? -8.947 -0.619 -7.169 1.00 94.12 87 ALA A CA 1
ATOM 672 C C . ALA A 1 87 ? -9.283 -0.996 -5.717 1.00 94.12 87 ALA A C 1
ATOM 674 O O . ALA A 1 87 ? -10.187 -0.404 -5.123 1.00 94.12 87 ALA A O 1
ATOM 675 N N . ALA A 1 88 ? -8.529 -1.924 -5.120 1.00 93.06 88 ALA A N 1
ATOM 676 C CA . ALA A 1 88 ? -8.755 -2.393 -3.754 1.00 93.06 88 ALA A CA 1
ATOM 677 C C . ALA A 1 88 ? -8.663 -1.253 -2.727 1.00 93.06 88 ALA A C 1
ATOM 679 O O . ALA A 1 88 ? -9.550 -1.085 -1.884 1.00 93.06 88 ALA A O 1
ATOM 680 N N . LEU A 1 89 ? -7.632 -0.412 -2.828 1.00 93.50 89 LEU A N 1
ATOM 681 C CA . LEU A 1 89 ? -7.472 0.724 -1.920 1.00 93.50 89 LEU A CA 1
ATOM 682 C C . LEU A 1 89 ? -8.478 1.842 -2.187 1.00 93.50 89 LEU A C 1
ATOM 684 O O . LEU A 1 89 ? -8.945 2.471 -1.239 1.00 93.50 89 LEU A O 1
ATOM 688 N N . SER A 1 90 ? -8.874 2.059 -3.444 1.00 93.44 90 SER A N 1
ATOM 689 C CA . SER A 1 90 ? -9.940 3.013 -3.775 1.00 93.44 90 SER A CA 1
ATOM 690 C C . SER A 1 90 ? -11.265 2.614 -3.123 1.00 93.44 90 SER A C 1
ATOM 692 O O . SER A 1 90 ? -11.953 3.470 -2.570 1.00 93.44 90 SER A O 1
ATOM 694 N N . VAL A 1 91 ? -11.602 1.319 -3.098 1.00 92.88 91 VAL A N 1
ATOM 695 C CA . VAL A 1 91 ? -12.787 0.821 -2.377 1.00 92.88 91 VAL A CA 1
ATOM 696 C C . VAL A 1 91 ? -12.702 1.143 -0.885 1.00 92.88 91 VAL A C 1
ATOM 698 O O . VAL A 1 91 ? -13.696 1.590 -0.311 1.00 92.88 91 VAL A O 1
ATOM 701 N N . CYS A 1 92 ? -11.529 0.978 -0.270 1.00 92.06 92 CYS A N 1
ATOM 702 C CA . CYS A 1 92 ? -11.333 1.309 1.141 1.00 92.06 92 CYS A CA 1
ATOM 703 C C . CYS A 1 92 ? -11.511 2.816 1.391 1.00 92.06 92 CYS A C 1
ATOM 705 O O . CYS A 1 92 ? -12.256 3.215 2.281 1.00 92.06 92 CYS A O 1
ATOM 707 N N . VAL A 1 93 ? -10.887 3.667 0.569 1.00 92.69 93 VAL A N 1
ATOM 708 C CA . VAL A 1 93 ? -10.900 5.129 0.753 1.00 92.69 93 VAL A CA 1
ATOM 709 C C . VAL A 1 93 ? -12.265 5.750 0.463 1.00 92.69 93 VAL A C 1
ATOM 711 O O . VAL A 1 93 ? -12.757 6.537 1.275 1.00 92.69 93 VAL A O 1
ATOM 714 N N . PHE A 1 94 ? -12.882 5.422 -0.674 1.00 91.56 94 PHE A N 1
ATOM 715 C CA . PHE A 1 94 ? -14.151 6.029 -1.092 1.00 91.56 94 PHE A CA 1
ATOM 716 C C . PHE A 1 94 ? -15.362 5.350 -0.457 1.00 91.56 94 PHE A C 1
ATOM 718 O O . PHE A 1 94 ? -16.342 6.020 -0.145 1.00 91.56 94 PHE A O 1
ATOM 725 N N . GLY A 1 95 ? -15.289 4.037 -0.228 1.00 88.06 95 GLY A N 1
ATOM 726 C CA . GLY A 1 95 ? -16.335 3.293 0.468 1.00 88.06 95 GLY A CA 1
ATOM 727 C C . GLY A 1 95 ? -16.334 3.504 1.982 1.00 88.06 95 GLY A C 1
ATOM 728 O O . GLY A 1 95 ? -17.331 3.173 2.614 1.00 88.06 95 GLY A O 1
ATOM 729 N N . GLN A 1 96 ? -15.240 4.033 2.549 1.00 88.19 96 GLN A N 1
ATOM 730 C CA . GLN A 1 96 ? -15.051 4.265 3.989 1.00 88.19 96 GLN A CA 1
ATOM 731 C C . GLN A 1 96 ? -15.310 3.014 4.843 1.00 88.19 96 GLN A C 1
ATOM 733 O O . GLN A 1 96 ? -15.940 3.080 5.894 1.00 88.19 96 GLN A O 1
ATOM 738 N N . ARG A 1 97 ? -14.843 1.859 4.367 1.00 90.44 97 ARG A N 1
ATOM 739 C CA . ARG A 1 97 ? -15.073 0.540 4.974 1.00 90.44 97 ARG A CA 1
ATOM 740 C C . ARG A 1 97 ? -13.899 -0.389 4.699 1.00 90.44 97 ARG A C 1
ATOM 742 O O . ARG A 1 97 ? -13.085 -0.112 3.820 1.00 90.44 97 ARG A O 1
ATOM 749 N N . PHE A 1 98 ? -13.821 -1.487 5.444 1.00 93.81 98 PHE A N 1
ATOM 750 C CA . PHE A 1 98 ? -12.760 -2.497 5.354 1.00 93.81 98 PHE A CA 1
ATOM 751 C C . PHE A 1 98 ? -11.355 -1.980 5.685 1.00 93.81 98 PHE A C 1
ATOM 753 O O . PHE A 1 98 ? -10.365 -2.581 5.273 1.00 93.81 98 PHE A O 1
ATOM 760 N N . HIS A 1 99 ? -11.228 -0.884 6.439 1.00 95.00 99 HIS A N 1
ATOM 761 C CA . HIS A 1 99 ? -9.911 -0.313 6.734 1.00 95.00 99 HIS A CA 1
ATOM 762 C C . HIS A 1 99 ? -9.024 -1.265 7.537 1.00 95.00 99 HIS A C 1
ATOM 764 O O . HIS A 1 99 ? -7.820 -1.285 7.311 1.00 95.00 99 HIS A O 1
ATOM 770 N N . TYR A 1 100 ? -9.602 -2.088 8.416 1.00 94.50 100 TYR A N 1
ATOM 771 C CA . TYR A 1 100 ? -8.847 -3.116 9.129 1.00 94.50 100 TYR A CA 1
ATOM 772 C C . TYR A 1 100 ? -8.152 -4.074 8.147 1.00 94.50 100 TYR A C 1
ATOM 774 O O . TYR A 1 100 ? -6.931 -4.224 8.166 1.00 94.50 100 TYR A O 1
ATOM 782 N N . TYR A 1 101 ? -8.917 -4.657 7.219 1.00 94.00 101 TYR A N 1
ATOM 783 C CA . TYR A 1 101 ? -8.387 -5.572 6.205 1.00 94.00 101 TYR A CA 1
ATOM 784 C C . TYR A 1 101 ? -7.466 -4.873 5.200 1.00 94.00 101 TYR A C 1
ATOM 786 O O . TYR A 1 101 ? -6.457 -5.448 4.799 1.00 94.00 101 TYR A O 1
ATOM 794 N N . GLY A 1 102 ? -7.752 -3.619 4.843 1.00 94.25 102 GLY A N 1
ATOM 795 C CA . GLY A 1 102 ? -6.867 -2.803 4.013 1.00 94.25 102 GLY A CA 1
ATOM 796 C C . GLY A 1 102 ? -5.505 -2.565 4.671 1.00 94.25 102 GLY A C 1
ATOM 797 O O . GLY A 1 102 ? -4.475 -2.676 4.012 1.00 94.25 102 GLY A O 1
ATOM 798 N N . CYS A 1 103 ? -5.470 -2.310 5.984 1.00 95.31 103 CYS A N 1
ATOM 799 C CA . CYS A 1 103 ? -4.218 -2.187 6.728 1.00 95.31 103 CYS A CA 1
ATOM 800 C C . CYS A 1 103 ? -3.472 -3.524 6.803 1.00 95.31 103 CYS A C 1
ATOM 802 O O . CYS A 1 103 ? -2.262 -3.540 6.601 1.00 95.31 103 CYS A O 1
ATOM 804 N N . MET A 1 104 ? -4.169 -4.644 7.019 1.00 93.44 104 MET A N 1
ATOM 805 C CA . MET A 1 104 ? -3.547 -5.976 6.962 1.00 93.44 104 MET A CA 1
ATOM 806 C C . MET A 1 104 ? -2.923 -6.252 5.588 1.00 93.44 104 MET A C 1
ATOM 808 O O . MET A 1 104 ? -1.803 -6.748 5.515 1.00 93.44 104 MET A O 1
ATOM 812 N N . GLY A 1 105 ? -3.609 -5.873 4.506 1.00 91.50 105 GLY A N 1
ATOM 813 C CA . GLY A 1 105 ? -3.073 -5.953 3.147 1.00 91.50 105 GLY A CA 1
ATOM 814 C C . GLY A 1 105 ? -1.820 -5.095 2.957 1.00 91.50 105 GLY A C 1
ATOM 815 O O . GLY A 1 105 ? -0.824 -5.583 2.436 1.00 91.50 105 GLY A O 1
ATOM 816 N N . LEU A 1 106 ? -1.821 -3.850 3.446 1.00 92.88 106 LEU A N 1
ATOM 817 C CA . LEU A 1 106 ? -0.646 -2.974 3.362 1.00 92.88 106 LEU A CA 1
ATOM 818 C C . LEU A 1 106 ? 0.560 -3.472 4.164 1.00 92.88 106 LEU A C 1
ATOM 820 O O . LEU A 1 106 ? 1.685 -3.161 3.790 1.00 92.88 106 LEU A O 1
ATOM 824 N N . LEU A 1 107 ? 0.377 -4.255 5.232 1.00 93.12 107 LEU A N 1
ATOM 825 C CA . LEU A 1 107 ? 1.515 -4.875 5.923 1.00 93.12 107 LEU A CA 1
ATOM 826 C C . LEU A 1 107 ? 2.278 -5.862 5.026 1.00 93.12 107 LEU A C 1
ATOM 828 O O . LEU A 1 107 ? 3.466 -6.095 5.254 1.00 93.12 107 LEU A O 1
ATOM 832 N N . TRP A 1 108 ? 1.641 -6.407 3.984 1.00 88.12 108 TRP A N 1
ATOM 833 C CA . TRP A 1 108 ? 2.309 -7.272 3.010 1.00 88.12 108 TRP A CA 1
ATOM 834 C C . TRP A 1 108 ? 3.371 -6.536 2.183 1.00 88.12 108 TRP A C 1
ATOM 836 O O . TRP A 1 108 ? 4.330 -7.159 1.724 1.00 88.12 108 TRP A O 1
ATOM 846 N N . GLU A 1 109 ? 3.279 -5.206 2.069 1.00 87.38 109 GLU A N 1
ATOM 847 C CA . GLU A 1 109 ? 4.320 -4.380 1.443 1.00 87.38 109 GLU A CA 1
ATOM 848 C C . GLU A 1 109 ? 5.662 -4.459 2.186 1.00 87.38 109 GLU A C 1
ATOM 850 O O . GLU A 1 109 ? 6.694 -4.089 1.640 1.00 87.38 109 GLU A O 1
ATOM 855 N N . SER A 1 110 ? 5.712 -5.013 3.401 1.00 85.56 110 SER A N 1
ATOM 856 C CA . SER A 1 110 ? 6.985 -5.307 4.071 1.00 85.56 110 SER A CA 1
ATOM 857 C C . SER A 1 110 ? 7.854 -6.289 3.276 1.00 85.56 110 SER A C 1
ATOM 859 O O . SER A 1 110 ? 9.079 -6.190 3.327 1.00 85.56 110 SER A O 1
ATOM 861 N N . SER A 1 111 ? 7.245 -7.179 2.480 1.00 82.75 111 SER A N 1
ATOM 862 C CA . SER A 1 111 ? 7.965 -8.078 1.567 1.00 82.75 111 SER A CA 1
ATOM 863 C C . SER A 1 111 ? 8.817 -7.312 0.547 1.00 82.75 111 SER A C 1
ATOM 865 O O . SER A 1 111 ? 9.926 -7.739 0.222 1.00 82.75 111 SER A O 1
ATOM 867 N N . THR A 1 112 ? 8.364 -6.129 0.129 1.00 83.31 112 THR A N 1
ATOM 868 C CA . THR A 1 112 ? 9.056 -5.231 -0.802 1.00 83.31 112 THR A CA 1
ATOM 869 C C . THR A 1 112 ? 10.429 -4.797 -0.278 1.00 83.31 112 THR A C 1
ATOM 871 O O . THR A 1 112 ? 11.358 -4.623 -1.065 1.00 83.31 112 THR A O 1
ATOM 874 N N . LEU A 1 113 ? 10.611 -4.701 1.045 1.00 75.69 113 LEU A N 1
ATOM 875 C CA . LEU A 1 113 ? 11.910 -4.387 1.657 1.00 75.69 113 LEU A CA 1
ATOM 876 C C . LEU A 1 113 ? 12.954 -5.476 1.385 1.00 75.69 113 LEU A C 1
ATOM 878 O O . LEU A 1 113 ? 14.122 -5.165 1.182 1.00 75.69 113 LEU A O 1
ATOM 882 N N . PHE A 1 114 ? 12.525 -6.738 1.362 1.00 76.94 114 PHE A N 1
ATOM 883 C CA . PHE A 1 114 ? 13.395 -7.890 1.125 1.00 76.94 114 PHE A CA 1
ATOM 884 C C . PHE A 1 1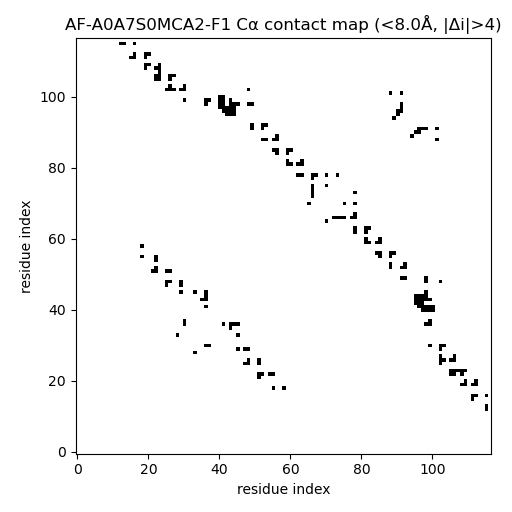14 ? 13.600 -8.159 -0.366 1.00 76.94 114 PHE A C 1
ATOM 886 O O . PHE A 1 114 ? 14.657 -8.637 -0.759 1.00 76.94 114 PHE A O 1
ATOM 893 N N . LEU A 1 115 ? 12.608 -7.830 -1.199 1.00 75.38 115 LEU A N 1
ATOM 894 C CA . LEU A 1 115 ? 12.706 -7.945 -2.657 1.00 75.38 115 LEU A CA 1
ATOM 895 C C . LEU A 1 115 ? 13.622 -6.877 -3.270 1.00 75.38 115 LEU A C 1
ATOM 897 O O . LEU A 1 115 ? 14.242 -7.121 -4.302 1.00 75.38 115 LEU A O 1
ATOM 901 N N . ASN A 1 116 ? 13.704 -5.702 -2.639 1.00 78.12 116 ASN A N 1
ATOM 902 C CA . ASN A 1 116 ? 14.529 -4.586 -3.095 1.00 78.12 116 ASN A CA 1
ATOM 903 C C . ASN A 1 116 ? 15.890 -4.483 -2.386 1.00 78.12 116 ASN A C 1
ATOM 905 O O . ASN A 1 116 ? 16.631 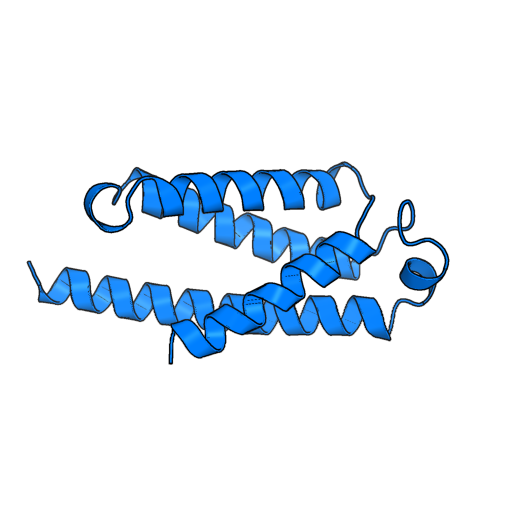-3.551 -2.720 1.00 78.12 116 ASN A O 1
ATOM 909 N N . ALA A 1 117 ? 16.220 -5.386 -1.455 1.00 59.00 117 ALA A N 1
ATOM 910 C CA . ALA A 1 117 ? 17.555 -5.508 -0.852 1.00 59.00 117 ALA A CA 1
ATOM 911 C C . ALA A 1 117 ? 18.597 -6.023 -1.864 1.00 59.00 117 ALA A C 1
ATOM 913 O O . ALA A 1 117 ? 19.790 -5.706 -1.674 1.00 59.00 117 ALA A O 1
#

Mean predicted aligned error: 4.63 Å

Organism: NCBI:txid233186

InterPro domains:
  IPR006634 TRAM/LAG1/CLN8 homology domain [PF03798] (11-117)
  IPR006634 TRAM/LAG1/CLN8 homology domain [PS50922] (5-117)
  IPR050846 TLC domain-containing [PTHR13439] (7-116)

Solvent-accessible surface area (backbone atoms only — not comparable to full-atom values): 6000 Å² total; per-residue (Å²): 117,65,71,62,54,53,52,50,50,52,52,51,42,51,52,50,37,53,49,24,53,55,31,27,51,38,20,50,50,36,69,75,68,38,60,63,32,74,77,35,42,57,66,31,64,50,74,66,46,41,54,41,42,50,54,47,38,55,49,26,50,50,47,34,52,49,22,66,76,40,32,93,80,56,38,69,66,53,33,51,49,21,51,52,54,32,52,57,42,47,47,31,57,77,66,46,24,33,40,41,56,50,27,59,56,36,45,55,36,52,56,48,53,69,75,62,105

Sequence (117 aa):
QSHRIFKSELATRALSTVHAIICCFGAARTLYLDKALSTDSLWHSSQVARFYFSISIAHYAGNLILAAVMFRAYGALFLVHALASLAALSVCVFGQRFHYYGCMGLLWESSTLFLNA

Radius of gyration: 15.28 Å; Cα contacts (8 Å, |Δi|>4): 126; chains: 1; bounding box: 40×18×42 Å

Foldseek 3Di:
DVVVVVVVVLVLLVVLLVLLVLLLVLLCCCQPPVVVCVVPVWQAADPSLLVNLVSQLVVLVVQLVCCVVVVVVQHDVSNVVSVVSNVVSCCCNVVRTNSNVVSVVSNVSVVSNVVSD

Secondary structure (DSSP, 8-state):
-HHHHHHHHHHHHHHHHHHHHHHHHHHHHHHHH-HHHHH-TTT---HHHHHHHHHHHHHHHHHHHHHHHTHHHHHHHHHHHHHHHHHHHHHHHHHT--HHHHHHHHHTTHHHHHH--

pLDDT: mean 88.46, std 9.28, range [53.53, 95.5]